Protein AF-A0A9J5ZBP8-F1 (afdb_monomer)

Solvent-accessible surface area (backbone atoms only — not comparable to full-atom values): 8131 Å² total; per-residue (Å²): 108,58,64,61,50,38,57,52,48,54,55,52,42,55,54,31,52,76,71,77,43,85,72,79,92,82,87,86,60,60,72,46,52,47,55,37,50,69,34,73,92,63,43,33,68,80,79,48,92,84,83,91,85,83,90,83,75,58,69,70,61,50,51,56,51,51,53,53,48,52,54,50,40,49,77,74,40,46,64,62,57,50,59,75,74,64,55,94,90,58,73,49,84,46,73,81,38,48,40,89,64,45,53,62,47,52,53,51,58,50,53,55,51,56,54,64,69,67,53,91,74,65,96,77,85,88,81,136

Mean predicted aligned error: 7.41 Å

InterPro domains:
  IPR027417 P-loop containing nucleoside triphosphate hydrolase [G3DSA:3.40.50.300] (2-58)
  IPR039657 Dimethylallyltransferase [PTHR11088] (2-127)

Organism: Solanum commersonii (NCBI:txid4109)

pLDDT: mean 89.4, std 15.1, range [31.62, 98.38]

Structure (mmCIF, N/CA/C/O backbone):
data_AF-A0A9J5ZBP8-F1
#
_entry.id   AF-A0A9J5ZBP8-F1
#
loop_
_atom_site.group_PDB
_atom_site.id
_atom_site.type_symbol
_atom_site.label_atom_id
_atom_site.label_alt_id
_atom_site.label_comp_id
_atom_site.label_asym_id
_atom_site.label_entity_id
_atom_site.label_seq_id
_atom_site.pdbx_PDB_ins_code
_atom_site.Cartn_x
_atom_site.Cartn_y
_atom_site.Cartn_z
_atom_site.occupancy
_atom_site.B_iso_or_equiv
_atom_site.auth_seq_id
_atom_site.auth_comp_id
_atom_site.auth_asym_id
_atom_site.auth_atom_id
_atom_site.pdbx_PDB_model_num
ATOM 1 N N . MET A 1 1 ? 6.527 10.974 6.767 1.00 81.06 1 MET A N 1
ATOM 2 C CA . MET A 1 1 ? 5.484 10.224 6.030 1.00 81.06 1 MET A CA 1
ATOM 3 C C . MET A 1 1 ? 4.549 9.503 6.987 1.00 81.06 1 MET A C 1
ATOM 5 O O . MET A 1 1 ? 3.386 9.869 7.010 1.00 81.06 1 MET A O 1
ATOM 9 N N . ALA A 1 2 ? 5.036 8.583 7.830 1.00 91.31 2 ALA A N 1
ATOM 10 C CA . ALA A 1 2 ? 4.180 7.911 8.817 1.00 91.31 2 ALA A CA 1
ATOM 11 C C . ALA A 1 2 ? 3.508 8.883 9.809 1.00 91.31 2 ALA A C 1
ATOM 13 O O . ALA A 1 2 ? 2.325 8.755 10.073 1.00 91.31 2 ALA A O 1
ATOM 14 N N . GLU A 1 3 ? 4.216 9.911 10.284 1.00 93.81 3 GLU A N 1
ATOM 15 C CA . GLU A 1 3 ? 3.637 10.910 11.199 1.00 93.81 3 GLU A CA 1
ATOM 16 C C . GLU A 1 3 ? 2.497 11.732 10.570 1.00 93.81 3 GLU A C 1
ATOM 18 O O . GLU A 1 3 ? 1.446 11.886 11.182 1.00 93.81 3 GLU A O 1
ATOM 23 N N . ASP A 1 4 ? 2.654 12.186 9.320 1.00 94.69 4 ASP A N 1
ATOM 24 C CA . ASP A 1 4 ? 1.583 12.869 8.570 1.00 94.69 4 ASP A CA 1
ATOM 25 C C . ASP A 1 4 ? 0.359 11.957 8.384 1.00 94.69 4 ASP A C 1
ATOM 27 O O . ASP A 1 4 ? -0.780 12.395 8.551 1.00 94.69 4 ASP A O 1
ATOM 31 N N . PHE A 1 5 ? 0.590 10.668 8.109 1.00 95.12 5 PHE A N 1
ATOM 32 C CA . PHE A 1 5 ? -0.473 9.668 8.075 1.00 95.12 5 PHE A CA 1
ATOM 33 C C . PHE A 1 5 ? -1.184 9.542 9.427 1.00 95.12 5 PHE A C 1
ATOM 35 O O . PHE A 1 5 ? -2.414 9.555 9.452 1.00 95.12 5 PHE A O 1
ATOM 42 N N . CYS A 1 6 ? -0.451 9.450 10.541 1.00 95.44 6 CYS A N 1
ATOM 43 C CA . CYS A 1 6 ? -1.044 9.331 11.873 1.00 95.44 6 CYS A CA 1
ATOM 44 C C . CYS A 1 6 ? -1.911 10.549 12.207 1.00 95.44 6 CYS A C 1
ATOM 46 O O . CYS A 1 6 ? -3.077 10.394 12.567 1.00 95.44 6 CYS A O 1
ATOM 48 N N . MET A 1 7 ? -1.380 11.757 11.990 1.00 95.38 7 MET A N 1
ATOM 49 C CA . MET A 1 7 ? -2.102 13.009 12.234 1.00 95.38 7 MET A CA 1
ATOM 50 C C . MET A 1 7 ? -3.398 13.090 11.422 1.00 95.38 7 MET A C 1
ATOM 52 O O . MET A 1 7 ? -4.458 13.389 11.971 1.00 95.38 7 MET A O 1
ATOM 56 N N . LYS A 1 8 ? -3.346 12.774 10.122 1.00 96.44 8 LYS A N 1
ATOM 57 C CA . LYS A 1 8 ? -4.543 12.757 9.267 1.00 96.44 8 LYS A CA 1
ATOM 58 C C . LYS A 1 8 ? -5.530 11.669 9.679 1.00 96.44 8 LYS A C 1
ATOM 60 O O . LYS A 1 8 ? -6.731 11.922 9.693 1.00 96.44 8 LYS A O 1
ATOM 65 N N . SER A 1 9 ? -5.039 10.482 10.031 1.00 95.56 9 SER A N 1
ATOM 66 C CA . SER A 1 9 ? -5.880 9.357 10.448 1.00 95.56 9 SER A CA 1
ATOM 67 C C . SER A 1 9 ? -6.698 9.706 11.686 1.00 95.56 9 SER A C 1
ATOM 69 O O . SER A 1 9 ? -7.908 9.509 11.675 1.00 95.56 9 SER A O 1
ATOM 71 N N . ILE A 1 10 ? -6.073 10.306 12.705 1.00 95.44 10 ILE A N 1
ATOM 72 C CA . ILE A 1 10 ? -6.762 10.752 13.926 1.00 95.44 10 ILE A CA 1
ATOM 73 C C . ILE A 1 10 ? -7.866 11.759 13.585 1.00 95.44 10 ILE A C 1
ATOM 75 O O . ILE A 1 10 ? -9.003 11.601 14.023 1.00 95.44 10 ILE A O 1
ATOM 79 N N . VAL A 1 11 ? -7.577 12.748 12.731 1.00 96.44 11 VAL A N 1
ATOM 80 C CA . VAL A 1 11 ? -8.582 13.736 12.301 1.00 96.44 11 VAL A CA 1
ATOM 81 C C . VAL A 1 11 ? -9.789 13.064 11.638 1.00 96.44 11 VAL A C 1
ATOM 83 O O . VAL A 1 11 ? -10.929 13.386 11.974 1.00 96.44 11 VAL A O 1
ATOM 86 N N . TYR A 1 12 ? -9.570 12.128 10.711 1.00 96.62 12 TYR A N 1
ATOM 87 C CA . TYR A 1 12 ? -10.673 11.450 10.023 1.00 96.62 12 TYR A CA 1
ATOM 88 C C . TYR A 1 12 ? -11.445 10.488 10.927 1.00 96.62 12 TYR A C 1
ATOM 90 O O . TYR A 1 12 ? -12.669 10.419 10.819 1.00 96.62 12 TYR A O 1
ATOM 98 N N . ILE A 1 13 ? -10.767 9.792 11.840 1.00 96.19 13 ILE A N 1
ATOM 99 C CA . ILE A 1 13 ? -11.410 8.950 12.856 1.00 96.19 13 ILE A CA 1
ATOM 100 C C . ILE A 1 13 ? -12.393 9.787 13.677 1.00 96.19 13 ILE A C 1
ATOM 102 O O . ILE A 1 13 ? -13.567 9.434 13.766 1.00 96.19 13 ILE A O 1
ATOM 106 N N . GLU A 1 14 ? -11.954 10.941 14.182 1.00 95.25 14 GLU A N 1
ATOM 107 C CA . GLU A 1 14 ? -12.801 11.850 14.960 1.00 95.25 14 GLU A CA 1
ATOM 108 C C . GLU A 1 14 ? -14.014 12.363 14.174 1.00 95.25 14 GLU A C 1
ATOM 110 O O . GLU A 1 14 ? -15.114 12.485 14.718 1.00 95.25 14 GLU A O 1
ATOM 115 N N . ILE A 1 15 ? -13.841 12.653 12.880 1.00 96.38 15 ILE A N 1
ATOM 116 C CA . ILE A 1 15 ? -14.953 13.042 12.003 1.00 96.38 15 ILE A CA 1
ATOM 117 C C . ILE A 1 15 ? -15.969 11.900 11.904 1.00 96.38 15 ILE A C 1
ATOM 119 O O . ILE A 1 15 ? -17.164 12.126 12.104 1.00 96.38 15 ILE A O 1
ATOM 123 N N . PHE A 1 16 ? -15.515 10.675 11.637 1.00 95.50 16 PHE A N 1
ATOM 124 C CA . PHE A 1 16 ? -16.414 9.542 11.434 1.00 95.50 16 PHE A CA 1
ATOM 125 C C . PHE A 1 16 ? -17.145 9.121 12.709 1.00 95.50 16 PHE A C 1
ATOM 127 O O . PHE A 1 16 ? -18.352 8.861 12.653 1.00 95.50 16 PHE A O 1
ATOM 134 N N . LEU A 1 17 ? -16.467 9.155 13.858 1.00 94.50 17 LEU A N 1
ATOM 135 C CA . LEU A 1 17 ? -17.089 8.886 15.155 1.00 94.50 17 LEU A CA 1
ATOM 136 C C . LEU A 1 17 ? -18.215 9.885 15.458 1.00 94.50 17 LEU A C 1
ATOM 138 O O . LEU A 1 17 ? -19.297 9.483 15.885 1.00 94.50 17 LEU A O 1
ATOM 142 N N . LYS A 1 18 ? -18.022 11.176 15.146 1.00 96.19 18 LYS A N 1
ATOM 143 C CA . LYS A 1 18 ? -19.073 12.205 15.289 1.00 96.19 18 LYS A CA 1
ATOM 144 C C . LYS A 1 18 ? -20.270 11.971 14.369 1.00 96.19 18 LYS A C 1
ATOM 146 O O . LYS A 1 18 ? -21.384 12.351 14.717 1.00 96.19 18 LYS A O 1
ATOM 151 N N . THR A 1 19 ? -20.058 11.330 13.221 1.00 95.38 19 THR A N 1
ATOM 152 C CA . THR A 1 19 ? -21.128 10.966 12.276 1.00 95.38 19 THR A CA 1
ATOM 153 C C . THR A 1 19 ? -21.812 9.628 12.584 1.00 95.38 19 THR A C 1
ATOM 155 O O . THR A 1 19 ? -22.612 9.172 11.776 1.00 95.38 19 THR A O 1
ATOM 158 N N . GLN A 1 20 ? -21.529 9.004 13.737 1.00 92.94 20 GLN A N 1
ATOM 159 C CA . GLN A 1 20 ? -22.034 7.673 14.118 1.00 92.94 20 GLN A CA 1
ATOM 160 C C . GLN A 1 20 ? -21.629 6.545 13.149 1.00 92.94 20 GLN A C 1
ATOM 162 O O . GLN A 1 20 ? -22.305 5.521 13.050 1.00 92.94 20 GLN A O 1
ATOM 167 N N . CYS A 1 21 ? -20.500 6.710 12.460 1.00 95.25 21 CYS A N 1
ATOM 168 C CA . CYS A 1 21 ? -19.899 5.686 11.612 1.00 95.25 21 CYS A CA 1
ATOM 169 C C . CYS A 1 21 ? -18.766 4.975 12.359 1.00 95.25 21 CYS A C 1
ATOM 171 O O . CYS A 1 21 ? -18.107 5.566 13.213 1.00 95.25 21 CYS A O 1
ATOM 173 N N . VAL A 1 22 ? -18.500 3.719 11.995 1.00 95.19 22 VAL A N 1
ATOM 174 C CA . VAL A 1 22 ? -17.324 2.981 12.477 1.00 95.19 22 VAL A CA 1
ATOM 175 C C . VAL A 1 22 ? -16.146 3.275 11.541 1.00 95.19 22 VAL A C 1
ATOM 177 O O . VAL A 1 22 ? -16.225 2.920 10.363 1.00 95.19 22 VAL A O 1
ATOM 180 N N . PRO A 1 23 ? -15.060 3.915 12.015 1.00 95.94 23 PRO A N 1
ATOM 181 C CA . PRO A 1 23 ? -13.873 4.138 11.200 1.00 95.94 23 PRO A CA 1
ATOM 182 C C . PRO A 1 23 ? -13.173 2.808 10.901 1.00 95.94 23 PRO A C 1
ATOM 184 O O . PRO A 1 23 ? -12.913 2.023 11.811 1.00 95.94 23 PRO A O 1
ATOM 187 N N . ILE A 1 24 ? -12.833 2.571 9.633 1.00 96.06 24 ILE A N 1
ATOM 188 C CA . ILE A 1 24 ? -12.063 1.398 9.205 1.00 96.06 24 ILE A CA 1
ATOM 189 C C . ILE A 1 24 ? -10.801 1.890 8.504 1.00 96.06 24 ILE A C 1
ATOM 191 O O . ILE A 1 24 ? -10.875 2.565 7.477 1.00 96.06 24 ILE A O 1
ATOM 195 N N . ILE A 1 25 ? -9.641 1.535 9.055 1.00 94.75 25 ILE A N 1
ATOM 196 C CA . ILE A 1 25 ? -8.346 1.769 8.417 1.00 94.75 25 ILE A CA 1
ATOM 197 C C . ILE A 1 25 ? -7.972 0.501 7.653 1.00 94.75 25 ILE A C 1
ATOM 199 O O . ILE A 1 25 ? -7.856 -0.571 8.242 1.00 94.75 25 ILE A O 1
ATOM 203 N N . VAL A 1 26 ? -7.779 0.632 6.342 1.00 95.25 26 VAL A N 1
ATOM 204 C CA . VAL A 1 26 ? -7.372 -0.465 5.455 1.00 95.25 26 VAL A CA 1
ATOM 205 C C . VAL A 1 26 ? -6.017 -0.122 4.850 1.00 95.25 26 VAL A C 1
ATOM 207 O O . VAL A 1 26 ? -5.778 1.019 4.456 1.00 95.25 26 VAL A O 1
ATOM 210 N N . GLY A 1 27 ? -5.119 -1.098 4.764 1.00 86.19 27 GLY A N 1
ATOM 211 C CA . GLY A 1 27 ? -3.795 -0.901 4.186 1.00 86.19 27 GLY A CA 1
ATOM 212 C C . GLY A 1 27 ? -2.976 -2.186 4.164 1.00 86.19 27 GLY A C 1
ATOM 213 O O . GLY A 1 27 ? -3.497 -3.263 4.436 1.00 86.19 27 GLY A O 1
ATOM 214 N N . GLY A 1 28 ? -1.688 -2.053 3.839 1.00 77.56 28 GLY A N 1
ATOM 215 C CA . GLY A 1 28 ? -0.727 -3.167 3.829 1.00 77.56 28 GLY A CA 1
ATOM 216 C C . GLY A 1 28 ? 0.645 -2.836 4.425 1.00 77.56 28 GLY A C 1
ATOM 217 O O . GLY A 1 28 ? 1.524 -3.690 4.447 1.00 77.56 28 GLY A O 1
ATOM 218 N N . SER A 1 29 ? 0.866 -1.606 4.901 1.00 93.12 29 SER A N 1
ATOM 219 C CA . SER A 1 29 ? 2.144 -1.197 5.494 1.00 93.12 29 SER A CA 1
ATOM 220 C C . SER A 1 29 ? 2.067 -1.204 7.017 1.00 93.12 29 SER A C 1
ATOM 222 O O . SER A 1 29 ? 1.640 -0.222 7.626 1.00 93.12 29 SER A O 1
ATOM 224 N N . ASN A 1 30 ? 2.535 -2.293 7.631 1.00 93.81 30 ASN A N 1
ATOM 225 C CA . ASN A 1 30 ? 2.510 -2.458 9.089 1.00 93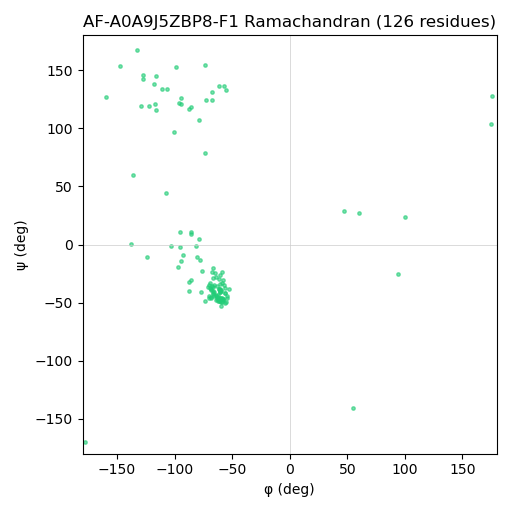.81 30 ASN A CA 1
ATOM 226 C C . ASN A 1 30 ? 3.235 -1.330 9.824 1.00 93.81 30 ASN A C 1
ATOM 228 O O . ASN A 1 30 ? 2.736 -0.871 10.839 1.00 93.81 30 ASN A O 1
ATOM 232 N N . SER A 1 31 ? 4.320 -0.786 9.269 1.00 94.69 31 SER A N 1
ATOM 233 C CA . SER A 1 31 ? 5.057 0.324 9.889 1.00 94.69 31 SER A CA 1
ATOM 234 C C . SER A 1 31 ? 4.209 1.580 10.136 1.00 94.69 31 SER A C 1
ATOM 236 O O . SER A 1 31 ? 4.457 2.313 11.090 1.00 94.69 31 SER A O 1
ATOM 238 N N . TYR A 1 32 ? 3.191 1.837 9.308 1.00 95.44 32 TYR A N 1
ATOM 239 C CA . TYR A 1 32 ? 2.271 2.963 9.495 1.00 95.44 32 TYR A CA 1
ATOM 240 C C . TYR A 1 32 ? 1.247 2.664 10.593 1.00 95.44 32 TYR A C 1
ATOM 242 O O . TYR A 1 32 ? 0.952 3.535 11.410 1.00 95.44 32 TYR A O 1
ATOM 250 N N . ILE A 1 33 ? 0.734 1.430 10.633 1.00 94.38 33 ILE A N 1
ATOM 251 C CA . ILE A 1 33 ? -0.211 0.981 11.661 1.00 94.38 33 ILE A CA 1
ATOM 252 C C . ILE A 1 33 ? 0.476 0.904 13.025 1.00 94.38 33 ILE A C 1
ATOM 254 O O . ILE A 1 33 ? -0.057 1.430 13.992 1.00 94.38 33 ILE A O 1
ATOM 258 N N . GLU A 1 34 ? 1.680 0.341 13.097 1.00 94.25 34 GLU A N 1
ATOM 259 C CA . GLU A 1 34 ? 2.509 0.301 14.304 1.00 94.25 34 GLU A CA 1
ATOM 260 C C . GLU A 1 34 ? 2.787 1.712 14.820 1.00 94.25 34 GLU A C 1
ATOM 262 O O . GLU A 1 34 ? 2.567 1.987 15.996 1.00 94.25 34 GLU A O 1
ATOM 267 N N . LYS A 1 35 ? 3.190 2.642 13.942 1.00 95.69 35 LYS A N 1
ATOM 268 C CA . LYS A 1 35 ? 3.410 4.041 14.332 1.00 95.69 35 LYS A CA 1
ATOM 269 C C . LYS A 1 35 ? 2.135 4.701 14.860 1.00 95.69 35 LYS A C 1
ATOM 271 O O . LYS A 1 35 ? 2.217 5.478 15.799 1.00 95.69 35 LYS A O 1
ATOM 276 N N . LEU A 1 36 ? 0.972 4.418 14.277 1.00 95.19 36 LEU A N 1
ATOM 277 C CA . LEU A 1 36 ? -0.298 4.972 14.750 1.00 95.19 36 LEU A CA 1
ATOM 278 C C . LEU A 1 36 ? -0.715 4.379 16.101 1.00 95.19 36 LEU A C 1
ATOM 280 O O . LEU A 1 36 ? -1.164 5.107 16.977 1.00 95.19 36 LEU A O 1
ATOM 284 N N . VAL A 1 37 ? -0.590 3.063 16.248 1.00 94.50 37 VAL A N 1
ATOM 285 C CA . VAL A 1 37 ? -1.178 2.299 17.352 1.00 94.50 37 VAL A CA 1
ATOM 286 C C . VAL A 1 37 ? -0.265 2.245 18.578 1.00 94.50 37 VAL A C 1
ATOM 288 O O . VAL A 1 37 ? -0.757 2.320 19.703 1.00 94.50 37 VAL A O 1
ATOM 291 N N . GLU A 1 38 ? 1.043 2.080 18.379 1.00 94.38 38 GLU A N 1
ATOM 292 C CA . GLU A 1 38 ? 2.013 1.833 19.457 1.00 94.38 38 GLU A CA 1
ATOM 293 C C . GLU A 1 38 ? 2.732 3.099 19.931 1.00 94.38 38 GLU A C 1
ATOM 295 O O . GLU A 1 38 ? 3.294 3.113 21.027 1.00 94.38 38 GLU A O 1
ATOM 300 N N . ASP A 1 39 ? 2.746 4.167 19.130 1.00 94.31 39 ASP A N 1
ATOM 301 C CA . ASP A 1 39 ? 3.450 5.387 19.512 1.00 94.31 39 ASP A CA 1
ATOM 302 C C . ASP A 1 39 ? 2.706 6.139 20.621 1.00 94.31 39 ASP A C 1
ATOM 304 O O . ASP A 1 39 ? 1.538 6.522 20.496 1.00 94.31 39 ASP A O 1
ATOM 308 N N . ILE A 1 40 ? 3.427 6.390 21.713 1.00 92.75 40 ILE A N 1
ATOM 309 C CA . ILE A 1 40 ? 2.918 7.086 22.891 1.00 92.75 40 ILE A CA 1
ATOM 310 C C . ILE A 1 40 ? 2.453 8.511 22.584 1.00 92.75 40 ILE A C 1
ATOM 312 O O . ILE A 1 40 ? 1.569 9.005 23.274 1.00 92.75 40 ILE A O 1
ATOM 316 N N . VAL A 1 41 ? 2.999 9.160 21.550 1.00 93.31 41 VAL A N 1
ATOM 317 C CA . VAL A 1 41 ? 2.593 10.513 21.142 1.00 93.31 41 VAL A CA 1
ATOM 318 C C . VAL A 1 41 ? 1.112 10.553 20.761 1.00 93.31 41 VAL A C 1
ATOM 320 O O . VAL A 1 41 ? 0.445 11.548 21.030 1.00 93.31 41 VAL A O 1
ATOM 323 N N . PHE A 1 42 ? 0.587 9.473 20.176 1.00 90.50 42 PHE A N 1
ATOM 324 C CA . PHE A 1 42 ? -0.808 9.405 19.737 1.00 90.50 42 PHE A CA 1
ATOM 325 C C . PHE A 1 42 ? -1.743 8.772 20.769 1.00 90.50 42 PHE A C 1
ATOM 327 O O . PHE A 1 42 ? -2.954 8.883 20.614 1.00 90.50 42 PHE A O 1
ATOM 334 N N . MET A 1 43 ? -1.203 8.095 21.792 1.00 91.75 43 MET A N 1
ATOM 335 C CA . MET A 1 43 ? -1.965 7.410 22.852 1.00 91.75 43 MET A CA 1
ATOM 336 C C . MET A 1 43 ? -3.127 6.539 22.330 1.00 91.75 43 MET A C 1
ATOM 338 O O . MET A 1 43 ? -4.117 6.314 23.020 1.00 91.75 43 MET A O 1
ATOM 342 N N . PHE A 1 44 ? -3.002 6.005 21.114 1.00 94.00 44 PHE A N 1
ATOM 343 C CA . PHE A 1 44 ? -4.135 5.517 20.325 1.00 94.00 44 PHE A CA 1
ATOM 344 C C . PHE A 1 44 ? -4.904 4.366 20.995 1.00 94.00 44 PHE A C 1
ATOM 346 O O . PHE A 1 44 ? -6.132 4.336 20.978 1.00 94.00 44 PHE A O 1
ATOM 353 N N . LYS A 1 45 ? -4.191 3.446 21.658 1.00 93.50 45 LYS A N 1
ATOM 354 C CA . LYS A 1 45 ? -4.790 2.337 22.427 1.00 93.50 45 LYS A CA 1
ATOM 355 C C . LYS A 1 45 ? -5.568 2.771 23.672 1.00 93.50 45 LYS A C 1
ATOM 357 O O . LYS A 1 45 ? -6.350 1.979 24.187 1.00 93.50 45 LYS A O 1
ATOM 362 N N . TYR A 1 46 ? -5.311 3.971 24.188 1.00 93.69 46 TYR A N 1
ATOM 363 C CA . TYR A 1 46 ? -6.016 4.511 25.351 1.00 93.69 46 TYR A CA 1
ATOM 364 C C . TYR A 1 46 ? -7.296 5.243 24.942 1.00 93.69 46 TYR A C 1
ATOM 366 O O . TYR A 1 46 ? -8.275 5.202 25.681 1.00 93.69 46 TYR A O 1
ATOM 374 N N . GLU A 1 47 ? -7.290 5.869 23.765 1.00 93.75 47 GLU A N 1
ATOM 375 C CA . GLU A 1 47 ? -8.412 6.664 23.256 1.00 93.75 47 GLU A CA 1
ATOM 376 C C . GLU A 1 47 ? -9.467 5.817 22.525 1.00 93.75 47 GLU A C 1
ATOM 378 O O . GLU A 1 47 ? -10.655 6.140 22.554 1.00 93.75 47 GLU A O 1
ATOM 383 N N . TYR A 1 48 ? -9.066 4.710 21.887 1.00 94.94 48 TYR A N 1
ATOM 384 C CA . TYR A 1 48 ? -9.953 3.936 21.015 1.00 94.94 48 TYR A CA 1
ATOM 385 C C . TYR A 1 48 ? -10.006 2.448 21.365 1.00 94.94 48 TYR A C 1
ATOM 387 O O . TYR A 1 48 ? -9.009 1.824 21.726 1.00 94.94 48 TYR A O 1
ATOM 395 N N . ASN A 1 49 ? -11.184 1.846 21.166 1.00 94.69 49 ASN A N 1
ATOM 396 C CA . ASN A 1 49 ? -11.341 0.394 21.156 1.00 94.69 49 ASN A CA 1
ATOM 397 C C . ASN A 1 49 ? -11.047 -0.139 19.746 1.00 94.69 49 ASN A C 1
ATOM 399 O O . ASN A 1 49 ? -11.731 0.223 18.787 1.00 94.69 49 ASN A O 1
ATOM 403 N N . ILE A 1 50 ? -10.020 -0.979 19.625 1.00 94.62 50 ILE A N 1
ATOM 404 C CA . ILE A 1 50 ? -9.442 -1.386 18.343 1.00 94.62 50 ILE A CA 1
ATOM 405 C C . ILE A 1 50 ? -9.741 -2.861 18.084 1.00 94.62 50 ILE A C 1
ATOM 407 O O . ILE A 1 50 ? -9.509 -3.716 18.937 1.00 94.62 50 ILE A O 1
ATOM 411 N N . CYS A 1 51 ? -10.186 -3.166 16.866 1.00 95.44 51 CYS A N 1
ATOM 412 C CA . CYS A 1 51 ? -10.331 -4.528 16.368 1.00 95.44 51 CYS A CA 1
ATOM 413 C C . CYS A 1 51 ? -9.403 -4.732 15.167 1.00 95.44 51 CYS A C 1
ATOM 415 O O . CYS A 1 51 ? -9.519 -4.026 14.166 1.00 95.44 51 CYS A O 1
ATOM 417 N N . PHE A 1 52 ? -8.490 -5.701 15.266 1.00 94.69 52 PHE A N 1
ATOM 418 C CA . PHE A 1 52 ? -7.625 -6.091 14.156 1.00 94.69 52 PHE A CA 1
ATOM 419 C C . PHE A 1 52 ? -8.232 -7.269 13.406 1.00 94.69 52 PHE A C 1
ATOM 421 O O . PHE A 1 52 ? -8.516 -8.313 13.992 1.00 94.69 52 PHE A O 1
ATOM 428 N N . ILE A 1 53 ? -8.385 -7.101 12.095 1.00 95.12 53 ILE A N 1
ATOM 429 C CA . ILE A 1 53 ? -8.804 -8.157 11.179 1.00 95.12 53 ILE A CA 1
ATOM 430 C C . ILE A 1 53 ? -7.643 -8.385 10.218 1.00 95.12 53 ILE A C 1
ATOM 432 O O . ILE A 1 53 ? -7.27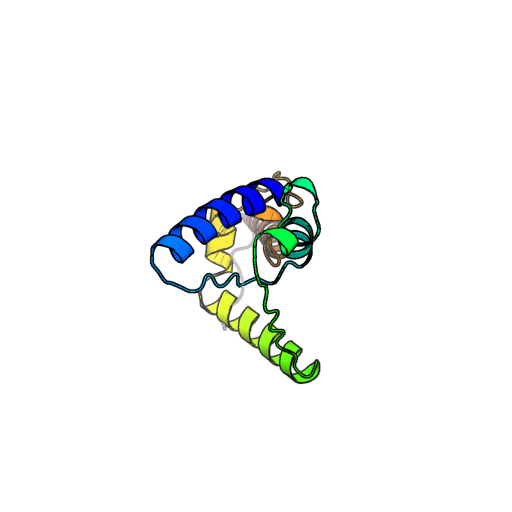4 -7.483 9.469 1.00 95.12 53 ILE A O 1
ATOM 436 N N . SER A 1 54 ? -7.061 -9.581 10.263 1.00 93.38 54 SER A N 1
ATOM 437 C CA . SER A 1 54 ? -6.015 -10.002 9.333 1.00 93.38 54 SER A CA 1
ATOM 438 C C . SER A 1 54 ? -6.587 -11.013 8.352 1.00 93.38 54 SER A C 1
ATOM 440 O O . SER A 1 54 ? -7.287 -11.944 8.751 1.00 93.38 54 SER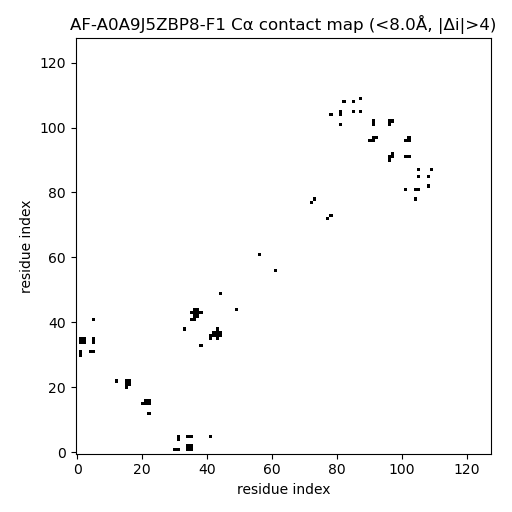 A O 1
ATOM 442 N N . THR A 1 55 ? -6.295 -10.828 7.070 1.00 93.12 55 THR A N 1
ATOM 443 C CA . THR A 1 55 ? -6.609 -11.801 6.026 1.00 93.12 55 THR A CA 1
ATOM 444 C C . THR A 1 55 ? -5.377 -12.650 5.765 1.00 93.12 55 THR A C 1
ATOM 446 O O . THR A 1 55 ? -4.339 -12.105 5.392 1.00 93.12 55 THR A O 1
ATOM 449 N N . ASP A 1 56 ? -5.506 -13.962 5.927 1.00 95.75 56 ASP A N 1
ATOM 450 C CA . ASP A 1 56 ? -4.442 -14.924 5.649 1.00 95.75 56 ASP A CA 1
ATOM 451 C C . ASP A 1 56 ? -4.853 -15.866 4.514 1.00 95.75 56 ASP A C 1
ATOM 453 O O . ASP A 1 56 ? -6.034 -16.197 4.359 1.00 95.75 56 ASP A O 1
ATOM 457 N N . VAL A 1 57 ? -3.884 -16.260 3.693 1.00 96.25 57 VAL A N 1
ATOM 458 C CA . VAL A 1 57 ? -4.082 -17.097 2.505 1.00 96.25 57 VAL A CA 1
ATOM 459 C C . VAL A 1 57 ? -2.865 -17.985 2.280 1.00 96.25 57 VAL A C 1
ATOM 461 O O . VAL A 1 57 ? -1.743 -17.635 2.635 1.00 96.25 57 VAL A O 1
ATOM 464 N N . GLU A 1 58 ? -3.068 -19.129 1.629 1.00 98.12 58 GLU A N 1
ATOM 465 C CA . GLU A 1 58 ? -1.955 -19.994 1.244 1.00 98.12 58 GLU A CA 1
ATOM 466 C C . GLU A 1 58 ? -0.995 -19.266 0.285 1.00 98.12 58 GLU A C 1
ATOM 468 O O . GLU A 1 58 ? -1.424 -18.623 -0.678 1.00 98.12 58 GLU A O 1
ATOM 473 N N . GLN A 1 59 ? 0.315 -19.409 0.515 1.00 97.62 59 GLN A N 1
ATOM 474 C CA . GLN A 1 59 ? 1.354 -18.733 -0.268 1.00 97.62 59 GLN A CA 1
ATOM 475 C C . GLN A 1 59 ? 1.253 -19.019 -1.775 1.00 97.62 59 GLN A C 1
ATOM 477 O O . GLN A 1 59 ? 1.490 -18.130 -2.590 1.00 97.62 59 GLN A O 1
ATOM 482 N N . SER A 1 60 ? 0.886 -20.245 -2.155 1.00 97.88 60 SER A N 1
ATOM 483 C CA . SER A 1 60 ? 0.721 -20.641 -3.559 1.00 97.88 60 SER A CA 1
ATOM 484 C C . SER A 1 60 ? -0.413 -19.862 -4.243 1.00 97.88 60 SER A C 1
ATOM 486 O O . SER A 1 60 ? -0.236 -19.336 -5.342 1.00 97.88 60 SER A O 1
ATOM 488 N N . VAL A 1 61 ? -1.551 -19.713 -3.557 1.00 98.06 61 VAL A N 1
ATOM 489 C CA . VAL A 1 61 ? -2.720 -18.955 -4.019 1.00 98.06 61 VAL A CA 1
ATOM 490 C C . VAL A 1 61 ? -2.399 -17.465 -4.107 1.00 98.06 61 VAL A C 1
ATOM 492 O O . VAL A 1 61 ? -2.787 -16.810 -5.077 1.00 98.06 61 VAL A O 1
ATOM 495 N N . LEU A 1 62 ? -1.675 -16.929 -3.118 1.00 97.69 62 LEU A N 1
ATOM 496 C CA . LEU A 1 62 ? -1.243 -15.534 -3.117 1.00 97.69 62 LEU A CA 1
ATOM 497 C C . LEU A 1 62 ? -0.332 -15.229 -4.306 1.00 97.69 62 LEU A C 1
ATOM 499 O O . LEU A 1 62 ? -0.590 -14.263 -5.019 1.00 97.69 62 LEU A O 1
ATOM 503 N N . ASN A 1 63 ? 0.687 -16.059 -4.542 1.00 97.94 63 ASN A N 1
ATOM 504 C CA . ASN A 1 63 ? 1.633 -15.864 -5.642 1.00 97.94 63 ASN A CA 1
ATOM 505 C C . ASN A 1 63 ? 0.910 -15.840 -6.991 1.00 97.94 63 ASN A C 1
ATOM 507 O O . ASN A 1 63 ? 1.043 -14.872 -7.732 1.00 97.94 63 ASN A O 1
ATOM 511 N N . LEU A 1 64 ? 0.048 -16.832 -7.248 1.00 97.81 64 LEU A N 1
ATOM 512 C CA . LEU A 1 64 ? -0.728 -16.894 -8.488 1.00 97.81 64 LEU A CA 1
ATOM 513 C C . LEU A 1 64 ? -1.573 -15.629 -8.708 1.00 97.81 64 LEU A C 1
ATOM 515 O O . LEU A 1 64 ? -1.656 -15.106 -9.821 1.00 97.81 64 LEU A O 1
ATOM 519 N N . ARG A 1 65 ? -2.207 -15.121 -7.645 1.00 97.50 65 ARG A N 1
ATOM 520 C CA . ARG A 1 65 ? -2.996 -13.886 -7.717 1.00 97.50 65 ARG A CA 1
ATOM 521 C C . ARG A 1 65 ? -2.140 -12.649 -7.949 1.00 97.50 65 ARG A C 1
ATOM 523 O O . ARG A 1 65 ? -2.581 -11.757 -8.667 1.00 97.50 65 ARG A O 1
ATOM 530 N N . VAL A 1 66 ? -0.968 -12.561 -7.324 1.00 96.94 66 VAL A N 1
ATOM 531 C CA . VAL A 1 66 ? -0.054 -11.428 -7.507 1.00 96.94 66 VAL A CA 1
ATOM 532 C C . VAL A 1 66 ? 0.470 -11.394 -8.938 1.00 96.94 66 VAL A C 1
ATOM 534 O O . VAL A 1 66 ? 0.424 -10.322 -9.533 1.00 96.94 66 VAL A O 1
ATOM 537 N N . ASP A 1 67 ? 0.862 -12.540 -9.496 1.00 97.75 67 ASP A N 1
ATOM 538 C CA . ASP A 1 67 ? 1.329 -12.650 -10.883 1.00 97.75 67 ASP A CA 1
ATOM 539 C C . ASP A 1 67 ? 0.237 -12.197 -11.859 1.00 97.75 67 ASP A C 1
ATOM 541 O O . ASP A 1 67 ? 0.434 -11.254 -12.622 1.00 97.75 67 ASP A O 1
ATOM 545 N N . THR A 1 68 ? -0.969 -12.767 -11.724 1.00 98.12 68 THR A N 1
ATOM 546 C CA . THR A 1 68 ? -2.129 -12.394 -12.556 1.00 98.12 68 THR A CA 1
ATOM 547 C C . THR A 1 68 ? -2.428 -10.894 -12.459 1.00 98.12 68 THR A C 1
ATOM 549 O O . THR A 1 68 ? -2.698 -10.234 -13.458 1.00 98.12 68 THR A O 1
ATOM 552 N N . ARG A 1 69 ? -2.343 -10.316 -11.253 1.00 98.25 69 ARG A N 1
ATOM 553 C CA . ARG A 1 69 ? -2.604 -8.888 -11.043 1.00 98.25 69 ARG A CA 1
ATOM 554 C C . ARG A 1 69 ? -1.564 -8.003 -11.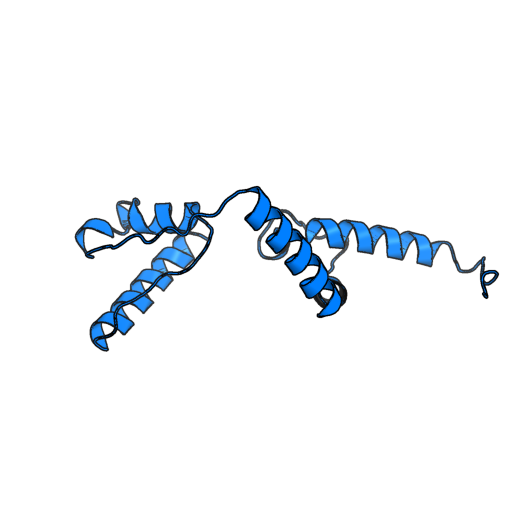730 1.00 98.25 69 ARG A C 1
ATOM 556 O O . ARG A 1 69 ? -1.920 -6.916 -12.172 1.00 98.25 69 ARG A O 1
ATOM 563 N N . VAL A 1 70 ? -0.298 -8.418 -11.790 1.00 97.69 70 VAL A N 1
ATOM 564 C CA . VAL A 1 70 ? 0.739 -7.660 -12.509 1.00 97.69 70 VAL A CA 1
ATOM 565 C C . VAL A 1 70 ? 0.453 -7.669 -14.009 1.00 97.69 70 VAL A C 1
ATOM 567 O O . VAL A 1 70 ? 0.506 -6.607 -14.628 1.00 97.69 70 VAL A O 1
ATOM 570 N N . ASP A 1 71 ? 0.063 -8.815 -14.570 1.00 98.12 71 ASP A N 1
ATOM 571 C CA . ASP A 1 71 ? -0.345 -8.906 -15.976 1.00 98.12 71 ASP A CA 1
ATOM 572 C C . ASP A 1 71 ? -1.547 -7.993 -16.267 1.00 98.12 71 ASP A C 1
ATOM 574 O O . ASP A 1 71 ? -1.529 -7.209 -17.220 1.00 98.12 71 ASP A O 1
ATOM 578 N N . ASP A 1 72 ? -2.563 -8.016 -15.400 1.00 98.38 72 ASP A N 1
ATOM 579 C CA . ASP A 1 72 ? -3.734 -7.140 -15.501 1.00 98.38 72 ASP A CA 1
ATOM 580 C C . ASP A 1 72 ? -3.352 -5.651 -15.429 1.00 98.38 72 ASP A C 1
ATOM 582 O O . ASP A 1 72 ? -3.875 -4.840 -16.194 1.00 98.38 72 ASP A O 1
ATOM 586 N N . MET A 1 73 ? -2.419 -5.276 -14.545 1.00 98.19 73 MET A N 1
ATOM 587 C CA . MET A 1 73 ? -1.922 -3.899 -14.427 1.00 98.19 73 MET A CA 1
ATOM 588 C C . MET A 1 73 ? -1.224 -3.437 -15.710 1.00 98.19 73 MET A C 1
ATOM 590 O O . MET A 1 73 ? -1.458 -2.317 -16.168 1.00 98.19 73 MET A O 1
ATOM 594 N N . VAL A 1 74 ? -0.392 -4.289 -16.313 1.00 97.06 74 VAL A N 1
ATOM 595 C CA . VAL A 1 74 ? 0.269 -3.982 -17.589 1.00 97.06 74 VAL A CA 1
ATOM 596 C C . VAL A 1 74 ? -0.767 -3.816 -18.699 1.00 97.06 74 VAL A C 1
ATOM 598 O O . VAL A 1 74 ? -0.737 -2.802 -19.397 1.00 97.06 74 VAL A O 1
ATOM 601 N N . ASN A 1 75 ? -1.731 -4.735 -18.802 1.00 97.94 75 ASN A N 1
ATOM 602 C CA . ASN A 1 75 ? -2.822 -4.660 -19.779 1.00 97.94 75 ASN A CA 1
ATOM 603 C C . ASN A 1 75 ? -3.703 -3.411 -19.597 1.00 97.94 75 ASN A C 1
ATOM 605 O O . ASN A 1 75 ? -4.247 -2.890 -20.569 1.00 97.94 75 ASN A O 1
ATOM 609 N N . ALA A 1 76 ? -3.827 -2.912 -18.365 1.00 98.12 76 ALA A N 1
ATOM 610 C CA . ALA A 1 76 ? -4.552 -1.688 -18.039 1.00 98.12 76 ALA A CA 1
ATOM 611 C C . ALA A 1 76 ? -3.746 -0.393 -18.276 1.00 98.12 76 ALA A C 1
ATOM 613 O O . ALA A 1 76 ? -4.286 0.694 -18.069 1.00 98.12 76 ALA A O 1
ATOM 614 N N . GLY A 1 77 ? -2.484 -0.481 -18.713 1.00 97.25 77 GLY A N 1
ATOM 615 C CA . GLY A 1 77 ? -1.663 0.683 -19.063 1.00 97.25 77 GLY A CA 1
ATOM 616 C C . GLY A 1 77 ? -0.662 1.130 -17.995 1.00 97.25 77 GLY A C 1
ATOM 617 O O . GLY A 1 77 ? -0.227 2.281 -18.023 1.00 97.25 77 GLY A O 1
ATOM 618 N N . MET A 1 78 ? -0.241 0.249 -17.076 1.00 96.81 78 MET A N 1
ATOM 619 C CA . MET A 1 78 ? 0.791 0.570 -16.069 1.00 96.81 78 MET A CA 1
ATOM 620 C C . MET A 1 78 ? 2.076 1.137 -16.696 1.00 96.81 78 MET A C 1
ATOM 622 O O . MET A 1 78 ? 2.686 2.052 -16.145 1.00 96.81 78 MET A O 1
ATOM 626 N N . VAL A 1 79 ? 2.501 0.615 -17.851 1.00 96.25 79 VAL A N 1
ATOM 627 C CA . VAL A 1 79 ? 3.715 1.088 -18.542 1.00 96.25 79 VAL A CA 1
ATOM 628 C C . VAL A 1 79 ? 3.573 2.557 -18.943 1.00 96.25 79 VAL A C 1
ATOM 630 O O . VAL A 1 79 ? 4.479 3.359 -18.708 1.00 96.25 79 VAL A O 1
ATOM 633 N N . ASP A 1 80 ? 2.419 2.923 -19.500 1.00 96.62 80 ASP A N 1
ATOM 634 C CA . ASP A 1 80 ? 2.140 4.287 -19.944 1.00 96.62 80 ASP A CA 1
ATOM 635 C C . ASP A 1 80 ? 2.007 5.251 -18.764 1.00 96.62 80 ASP A C 1
ATOM 637 O O . ASP A 1 80 ? 2.505 6.376 -18.834 1.00 96.62 80 ASP A O 1
ATOM 641 N N . GLU A 1 81 ? 1.404 4.808 -17.658 1.00 96.88 81 GLU A N 1
ATOM 642 C CA . GLU A 1 81 ? 1.336 5.582 -16.416 1.00 96.88 81 GLU A CA 1
ATOM 643 C C . GLU A 1 81 ? 2.741 5.897 -15.879 1.00 96.88 81 GLU A C 1
ATOM 645 O O . GLU A 1 81 ? 3.068 7.056 -15.610 1.00 96.88 81 GLU A O 1
ATOM 650 N N . VAL A 1 82 ? 3.617 4.891 -15.778 1.00 95.81 82 VAL A N 1
ATOM 651 C CA . VAL A 1 82 ? 4.975 5.109 -15.262 1.00 95.81 82 VAL A CA 1
ATOM 652 C C . VAL A 1 82 ? 5.804 5.969 -16.218 1.00 95.81 82 VAL A C 1
ATOM 654 O O . VAL A 1 82 ? 6.570 6.826 -15.764 1.00 95.81 82 VAL A O 1
ATOM 657 N N . ARG A 1 83 ? 5.624 5.814 -17.535 1.00 95.44 83 ARG A N 1
ATOM 658 C CA . ARG A 1 83 ? 6.303 6.644 -18.540 1.00 95.44 83 ARG A CA 1
ATOM 659 C C . ARG A 1 83 ? 5.989 8.136 -18.362 1.00 95.44 83 ARG A C 1
ATOM 661 O O . ARG A 1 83 ? 6.884 8.955 -18.560 1.00 95.44 83 ARG A O 1
ATOM 668 N N . GLN A 1 84 ? 4.784 8.503 -17.916 1.00 94.94 84 GLN A N 1
ATOM 669 C CA . GLN A 1 84 ? 4.406 9.906 -17.665 1.00 94.94 84 GLN A CA 1
ATOM 670 C C . GLN A 1 84 ? 5.167 10.550 -16.496 1.00 94.94 84 GLN A C 1
ATOM 672 O O . GLN A 1 84 ? 5.384 11.762 -16.496 1.00 94.94 84 GLN A O 1
ATOM 677 N N . ILE A 1 85 ? 5.586 9.762 -15.502 1.00 93.19 85 ILE A N 1
ATOM 678 C CA . ILE A 1 85 ? 6.305 10.257 -14.313 1.00 93.19 85 ILE A CA 1
ATOM 679 C C . ILE A 1 85 ? 7.816 9.984 -14.357 1.00 93.19 85 ILE A C 1
ATOM 681 O O . ILE A 1 85 ? 8.547 10.352 -13.421 1.00 93.19 85 ILE A O 1
ATOM 685 N N . PHE A 1 86 ? 8.278 9.330 -15.427 1.00 94.81 86 PHE A N 1
ATOM 686 C CA . PHE A 1 86 ? 9.658 8.910 -15.610 1.00 94.81 86 PHE A CA 1
ATOM 687 C C . PHE A 1 86 ? 10.592 10.107 -15.788 1.00 94.81 86 PHE A C 1
ATOM 689 O O . PHE A 1 86 ? 10.452 10.930 -16.691 1.00 94.81 86 PHE A O 1
ATOM 696 N N . ILE A 1 87 ? 11.601 10.163 -14.923 1.00 93.38 87 ILE A N 1
ATOM 697 C CA . ILE A 1 87 ? 12.700 11.125 -14.989 1.00 93.38 87 ILE A CA 1
ATOM 698 C C . ILE A 1 87 ? 14.003 10.319 -14.893 1.00 93.38 87 ILE A C 1
ATOM 700 O O . ILE A 1 87 ? 14.188 9.642 -13.876 1.00 93.38 87 ILE A O 1
ATOM 704 N N . PRO A 1 88 ? 14.894 10.356 -15.905 1.00 90.19 88 PRO A N 1
ATOM 705 C CA . PRO A 1 88 ? 16.089 9.505 -15.946 1.00 90.19 88 PRO A CA 1
ATOM 706 C C . PRO A 1 88 ? 16.976 9.613 -14.698 1.00 90.19 88 PRO A C 1
ATOM 708 O O . PRO A 1 88 ? 17.309 8.591 -14.096 1.00 90.19 88 P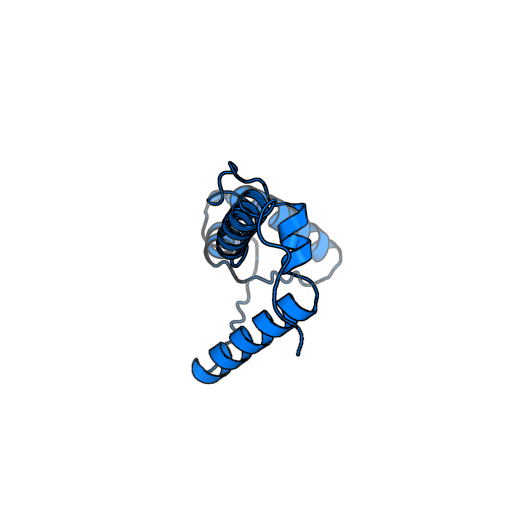RO A O 1
ATOM 711 N N . GLU A 1 89 ? 17.243 10.845 -14.261 1.00 90.62 89 GLU A N 1
ATOM 712 C CA . GLU A 1 89 ? 18.172 11.176 -13.168 1.00 90.62 89 GLU A CA 1
ATOM 713 C C . GLU A 1 89 ? 17.495 11.339 -11.797 1.00 90.62 89 GLU A C 1
ATOM 715 O O . GLU A 1 89 ? 18.092 11.851 -10.851 1.00 90.62 89 GLU A O 1
ATOM 720 N N . ALA A 1 90 ? 16.218 10.965 -11.669 1.00 93.62 90 ALA A N 1
ATOM 721 C CA . ALA A 1 90 ? 15.530 11.077 -10.388 1.00 93.62 90 ALA A CA 1
ATOM 722 C C . ALA A 1 90 ? 15.989 10.012 -9.382 1.00 93.62 90 ALA A C 1
ATOM 724 O O . ALA A 1 90 ? 16.395 8.908 -9.738 1.00 93.62 90 ALA A O 1
ATOM 725 N N . ASP A 1 91 ? 15.842 10.338 -8.100 1.00 93.81 91 ASP A N 1
ATOM 726 C CA . ASP A 1 91 ? 16.038 9.408 -6.991 1.00 93.81 91 ASP A CA 1
ATOM 727 C C . ASP A 1 91 ? 14.799 8.505 -6.833 1.00 93.81 91 ASP A C 1
ATOM 729 O O . ASP A 1 91 ? 13.742 8.948 -6.375 1.00 93.81 91 ASP A O 1
ATOM 733 N N . TYR A 1 92 ? 14.929 7.232 -7.221 1.00 93.88 92 TYR A N 1
ATOM 734 C CA . TYR A 1 92 ? 13.864 6.220 -7.129 1.00 93.88 92 TYR A CA 1
ATOM 735 C C . TYR A 1 92 ? 13.788 5.526 -5.760 1.00 93.88 92 TYR A C 1
ATOM 737 O O . TYR A 1 92 ? 13.061 4.552 -5.593 1.00 93.88 92 TYR A O 1
ATOM 745 N N . THR A 1 93 ? 14.497 6.033 -4.749 1.00 91.75 93 THR A N 1
ATOM 746 C CA . THR A 1 93 ? 14.420 5.513 -3.373 1.00 91.75 93 THR A CA 1
ATOM 747 C C . THR A 1 93 ? 13.431 6.276 -2.493 1.00 91.75 93 THR A C 1
ATOM 749 O O . THR A 1 93 ? 13.240 5.925 -1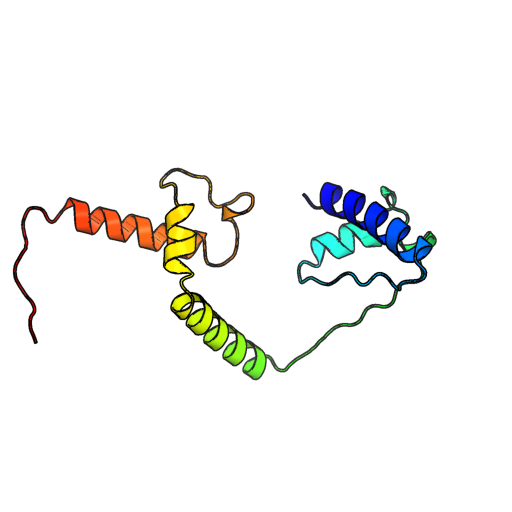.330 1.00 91.75 93 THR A O 1
ATOM 752 N N . LYS A 1 94 ? 12.791 7.328 -3.026 1.00 91.50 94 LYS A N 1
ATOM 753 C CA . LYS A 1 94 ? 11.966 8.258 -2.246 1.00 91.50 94 LYS A CA 1
ATOM 754 C C . LYS A 1 94 ? 10.568 8.449 -2.813 1.00 91.50 94 LYS A C 1
ATOM 756 O O . LYS A 1 94 ? 10.364 8.604 -4.018 1.00 91.50 94 LYS A O 1
ATOM 761 N N . GLY A 1 95 ? 9.614 8.565 -1.893 1.00 91.38 95 GLY A N 1
ATOM 762 C CA . GLY A 1 95 ? 8.229 8.918 -2.186 1.00 91.38 95 GLY A CA 1
ATOM 763 C C . GLY A 1 95 ? 7.595 7.993 -3.217 1.00 91.38 95 GLY A C 1
ATOM 764 O O . GLY A 1 95 ? 7.851 6.794 -3.220 1.00 91.38 95 GLY A O 1
ATOM 765 N N . ILE A 1 96 ? 6.791 8.560 -4.119 1.00 93.31 96 ILE A N 1
ATOM 766 C CA . ILE A 1 96 ? 6.043 7.781 -5.119 1.00 93.31 96 ILE A CA 1
ATOM 767 C C . ILE A 1 96 ? 6.943 6.938 -6.033 1.00 93.31 96 ILE A C 1
ATOM 769 O O . ILE A 1 96 ? 6.495 5.922 -6.554 1.00 93.31 96 ILE A O 1
ATOM 773 N N . ARG A 1 97 ? 8.216 7.317 -6.203 1.00 94.75 97 ARG A N 1
ATOM 774 C CA . ARG A 1 97 ? 9.165 6.604 -7.069 1.00 94.75 97 ARG A CA 1
ATOM 775 C C . ARG A 1 97 ? 9.722 5.323 -6.448 1.00 94.75 97 ARG A C 1
ATOM 777 O O . ARG A 1 97 ? 10.290 4.521 -7.175 1.00 94.75 97 ARG A O 1
ATOM 784 N N . GLN A 1 98 ? 9.522 5.129 -5.143 1.00 95.00 98 GLN A N 1
ATOM 785 C CA . GLN A 1 98 ? 9.847 3.890 -4.432 1.00 95.00 98 GLN A CA 1
ATOM 786 C C . GLN A 1 98 ? 8.765 2.809 -4.610 1.00 95.00 98 GLN A C 1
ATOM 788 O O . GLN A 1 98 ? 8.967 1.665 -4.211 1.00 95.00 98 GLN A O 1
ATOM 793 N N . SER A 1 99 ? 7.599 3.158 -5.165 1.00 95.50 99 SER A N 1
ATOM 794 C CA . SER A 1 99 ? 6.489 2.215 -5.329 1.00 95.50 99 SER A CA 1
ATOM 795 C C . SER A 1 99 ? 6.922 0.999 -6.149 1.00 95.50 99 SER A C 1
ATOM 797 O O . SER A 1 99 ? 7.594 1.150 -7.167 1.00 95.50 99 SER A O 1
ATOM 799 N N . ILE A 1 100 ? 6.526 -0.201 -5.716 1.00 95.44 100 ILE A N 1
ATOM 800 C CA . ILE A 1 100 ? 6.888 -1.463 -6.380 1.00 95.44 100 ILE A CA 1
ATOM 801 C C . ILE A 1 100 ? 6.465 -1.412 -7.852 1.00 95.44 100 ILE A C 1
ATOM 803 O O . ILE A 1 100 ? 5.339 -1.020 -8.162 1.00 95.44 100 ILE A O 1
ATOM 807 N N . GLY A 1 101 ? 7.371 -1.801 -8.748 1.00 95.56 101 GLY A N 1
ATOM 808 C CA . GLY A 1 101 ? 7.181 -1.753 -10.193 1.00 95.56 101 GLY A CA 1
ATOM 809 C C . GLY A 1 101 ? 7.717 -0.473 -10.839 1.00 95.56 101 GLY A C 1
ATOM 810 O O . GLY A 1 101 ? 8.081 -0.499 -12.014 1.00 95.56 101 GLY A O 1
ATOM 811 N N . VAL A 1 102 ? 7.821 0.643 -10.103 1.00 96.81 102 VAL A N 1
ATOM 812 C CA . VAL A 1 102 ? 8.322 1.914 -10.654 1.00 96.81 102 VAL A CA 1
ATOM 813 C C . VAL A 1 102 ? 9.839 1.882 -10.885 1.00 96.81 102 VAL A C 1
ATOM 815 O O . VAL A 1 102 ? 10.253 2.244 -11.987 1.00 96.81 102 VAL A O 1
ATOM 818 N N . PRO A 1 103 ? 10.697 1.442 -9.937 1.00 95.94 103 PRO A N 1
ATOM 819 C CA . PRO A 1 103 ? 12.132 1.298 -10.194 1.00 95.94 103 PRO A CA 1
ATOM 820 C C . PRO A 1 103 ? 12.450 0.313 -11.328 1.00 95.94 103 PRO A C 1
ATOM 822 O O . PRO A 1 103 ? 13.335 0.573 -12.147 1.00 95.94 103 PRO A O 1
ATOM 825 N N . GLU A 1 104 ? 11.718 -0.800 -11.399 1.00 95.75 104 GLU A N 1
ATOM 826 C CA . GLU A 1 104 ? 11.853 -1.817 -12.442 1.00 95.75 104 GLU A CA 1
ATOM 827 C C . GLU A 1 104 ? 11.521 -1.234 -13.817 1.00 95.75 104 GLU A C 1
ATOM 829 O O . GLU A 1 104 ? 12.301 -1.387 -14.761 1.00 95.75 104 GLU A O 1
ATOM 834 N N . MET A 1 105 ? 10.412 -0.498 -13.913 1.00 95.38 105 MET A N 1
ATOM 835 C CA . MET A 1 105 ? 9.994 0.158 -15.147 1.00 95.38 105 MET A CA 1
ATOM 836 C C . MET A 1 105 ? 10.915 1.326 -15.520 1.00 95.38 105 MET A C 1
ATOM 838 O O . MET A 1 105 ? 11.224 1.524 -16.690 1.00 95.38 105 MET A O 1
ATOM 842 N N . ALA A 1 106 ? 11.447 2.064 -14.544 1.00 93.56 106 ALA A N 1
ATOM 843 C CA . ALA A 1 106 ? 12.446 3.099 -14.797 1.00 93.56 106 ALA A CA 1
ATOM 844 C C . ALA A 1 106 ? 13.739 2.519 -15.386 1.00 93.56 106 ALA A C 1
ATOM 846 O O . ALA A 1 106 ? 14.360 3.156 -16.233 1.00 93.56 106 ALA A O 1
ATOM 847 N N . ARG A 1 107 ? 14.153 1.313 -14.969 1.00 93.81 107 ARG A N 1
ATOM 848 C CA . ARG A 1 107 ? 15.267 0.598 -15.609 1.00 93.81 107 ARG A CA 1
ATOM 849 C C . ARG A 1 107 ? 14.925 0.233 -17.054 1.00 93.81 107 ARG A C 1
ATOM 851 O O . ARG A 1 107 ? 15.725 0.528 -17.930 1.00 93.81 107 ARG A O 1
ATOM 858 N N . TYR A 1 108 ? 13.741 -0.328 -17.300 1.00 94.19 108 TYR A N 1
ATOM 859 C CA . TYR A 1 108 ? 13.268 -0.643 -18.654 1.00 94.19 108 TYR A CA 1
ATOM 860 C C . TYR A 1 108 ? 13.272 0.591 -19.578 1.00 94.19 108 TYR A C 1
ATOM 862 O O . TYR A 1 108 ? 13.872 0.558 -20.647 1.00 94.19 108 TYR A O 1
ATOM 870 N N . LEU A 1 109 ? 12.696 1.713 -19.133 1.00 94.12 109 LEU A N 1
ATOM 871 C CA . LEU A 1 109 ? 12.591 2.948 -19.923 1.00 94.12 109 LEU A CA 1
ATOM 872 C C . LEU A 1 109 ? 13.945 3.624 -20.200 1.00 94.12 109 LEU A C 1
ATOM 874 O O . LEU A 1 109 ? 14.060 4.396 -21.152 1.00 94.12 109 LEU A O 1
ATOM 878 N N . ARG A 1 110 ? 14.972 3.380 -19.373 1.00 92.38 110 ARG A N 1
ATOM 879 C CA . ARG A 1 110 ? 16.342 3.836 -19.668 1.00 92.38 110 ARG A CA 1
ATOM 880 C C . ARG A 1 110 ? 16.934 3.056 -20.837 1.00 92.38 110 ARG A C 1
ATOM 882 O O . ARG A 1 110 ? 17.480 3.673 -21.742 1.00 92.38 110 ARG A O 1
ATOM 889 N N . GLU A 1 111 ? 16.789 1.733 -20.826 1.00 90.88 111 GLU A N 1
ATOM 890 C CA . GLU A 1 111 ? 17.298 0.878 -21.904 1.00 90.88 111 GLU A CA 1
ATOM 891 C C . GLU A 1 111 ? 16.556 1.114 -23.222 1.00 90.88 111 GLU A C 1
ATOM 893 O O . GLU A 1 111 ? 17.191 1.214 -24.265 1.00 90.88 111 GLU A O 1
ATOM 898 N N . GLU A 1 112 ? 15.234 1.299 -23.175 1.00 88.62 112 GLU A N 1
ATOM 899 C CA . GLU A 1 112 ? 14.422 1.635 -24.354 1.00 88.62 112 GLU A CA 1
ATOM 900 C C . GLU A 1 112 ? 14.960 2.883 -25.079 1.00 88.62 112 GLU A C 1
ATOM 902 O O . GLU A 1 112 ? 15.158 2.868 -26.290 1.00 88.62 112 GLU A O 1
ATOM 907 N N . LYS A 1 113 ? 15.312 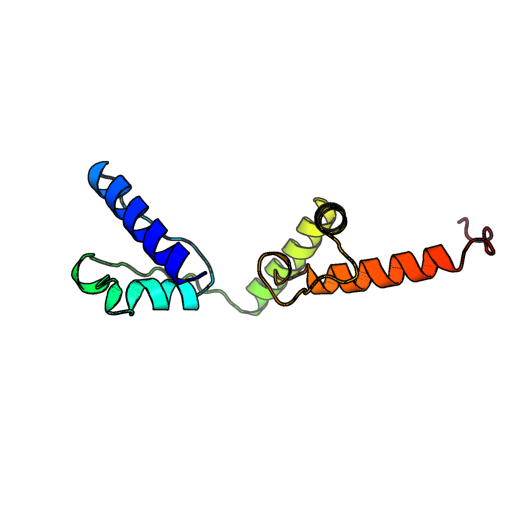3.935 -24.326 1.00 80.88 113 LYS A N 1
ATOM 908 C CA . LYS A 1 113 ? 15.901 5.158 -24.894 1.00 80.88 113 LYS A CA 1
ATOM 909 C C . LYS A 1 113 ? 17.313 4.975 -25.439 1.00 80.88 113 LYS A C 1
ATOM 911 O O . LYS A 1 113 ? 17.678 5.672 -26.381 1.00 80.88 113 LYS A O 1
ATOM 916 N N . ASN A 1 114 ? 18.116 4.104 -24.830 1.00 79.19 114 ASN A N 1
ATOM 917 C CA . ASN A 1 114 ? 19.465 3.819 -25.321 1.00 79.19 114 ASN A CA 1
ATOM 918 C C . ASN A 1 114 ? 19.404 3.122 -26.687 1.00 79.19 114 ASN A C 1
ATOM 920 O O . ASN A 1 114 ? 20.208 3.430 -27.558 1.00 79.19 114 ASN A O 1
ATOM 924 N N . ILE A 1 115 ? 18.417 2.243 -26.888 1.00 73.56 115 ILE A N 1
ATOM 925 C CA . ILE A 1 115 ? 18.184 1.554 -28.162 1.00 73.56 115 ILE A CA 1
ATOM 926 C C . ILE A 1 115 ? 17.715 2.549 -29.234 1.00 73.56 115 ILE A C 1
ATOM 928 O O . ILE A 1 115 ? 18.283 2.577 -30.321 1.00 73.56 115 ILE A O 1
ATOM 932 N N . ASP A 1 116 ? 16.762 3.431 -28.914 1.00 60.53 116 ASP A N 1
ATOM 933 C CA . ASP A 1 116 ? 16.289 4.466 -29.850 1.00 60.53 116 ASP A CA 1
ATOM 934 C C . ASP A 1 116 ? 17.377 5.500 -30.216 1.00 60.53 116 ASP A C 1
ATOM 936 O O . ASP A 1 116 ? 17.309 6.135 -31.269 1.00 60.53 116 ASP A O 1
ATOM 940 N N . GLY A 1 117 ? 18.380 5.689 -29.351 1.00 54.81 117 GLY A N 1
ATOM 941 C CA . GLY A 1 117 ? 19.513 6.592 -29.578 1.00 54.81 117 GLY A CA 1
ATOM 942 C C . GLY A 1 117 ? 20.572 6.060 -30.548 1.00 54.81 117 GLY A C 1
ATOM 943 O O . GLY A 1 117 ? 21.282 6.862 -31.155 1.00 54.81 117 GLY A O 1
ATOM 944 N N . ASP A 1 118 ? 20.651 4.739 -30.729 1.00 51.09 118 ASP A N 1
ATOM 945 C CA . ASP A 1 118 ? 21.584 4.083 -31.657 1.00 51.09 118 ASP A CA 1
ATOM 946 C C . ASP A 1 118 ? 20.958 3.833 -33.048 1.00 51.09 118 ASP A C 1
ATOM 948 O O . ASP A 1 118 ? 21.662 3.505 -34.010 1.00 51.09 118 ASP A O 1
ATOM 952 N N . ASP A 1 119 ? 19.646 4.053 -33.192 1.00 49.25 119 ASP A N 1
ATOM 953 C CA . ASP A 1 119 ? 18.859 3.651 -34.361 1.00 49.25 119 ASP A CA 1
ATOM 954 C C . ASP A 1 119 ? 18.418 4.803 -35.287 1.00 49.25 119 ASP A C 1
ATOM 956 O O . ASP A 1 119 ? 17.317 4.819 -35.841 1.00 49.25 119 ASP A O 1
ATOM 960 N N . GLU A 1 120 ? 19.336 5.730 -35.591 1.00 48.53 120 GLU A N 1
ATOM 961 C CA . GLU A 1 120 ? 19.298 6.425 -36.895 1.00 48.53 120 GLU A CA 1
ATOM 962 C C . GLU A 1 120 ? 19.879 5.546 -38.034 1.00 48.53 120 GLU A C 1
ATOM 964 O O . GLU A 1 120 ? 19.967 5.991 -39.180 1.00 48.53 120 GLU A O 1
ATOM 969 N N . SER A 1 121 ? 20.236 4.278 -37.753 1.00 47.84 121 SER A N 1
ATOM 970 C CA . SER A 1 121 ? 20.986 3.418 -38.686 1.00 47.84 121 SER A CA 1
ATOM 971 C C . SER A 1 121 ? 20.365 2.066 -39.061 1.00 47.84 121 SER A C 1
ATOM 973 O O . SER A 1 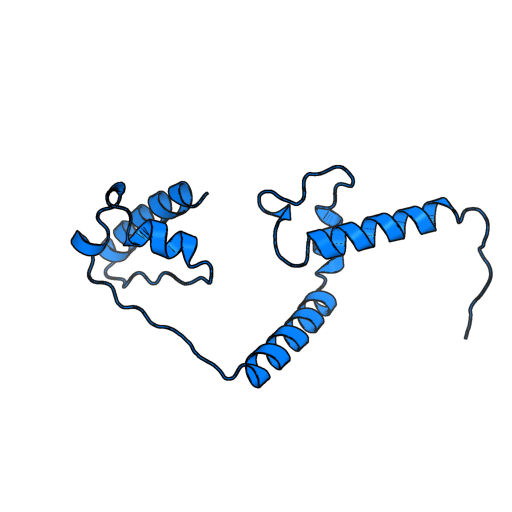121 ? 20.880 1.465 -40.000 1.00 47.84 121 SER A O 1
ATOM 975 N N . ASN A 1 122 ? 19.298 1.555 -38.427 1.00 43.78 122 ASN A N 1
ATOM 976 C CA . ASN A 1 122 ? 18.778 0.217 -38.766 1.00 43.78 122 ASN A CA 1
ATOM 977 C C . ASN A 1 122 ? 17.244 0.134 -38.884 1.00 43.78 122 ASN A C 1
ATOM 979 O O . ASN A 1 122 ? 16.566 -0.719 -38.315 1.00 43.78 122 ASN A O 1
ATOM 983 N N . LYS A 1 123 ? 16.677 0.923 -39.805 1.00 47.34 123 LYS A N 1
ATOM 984 C CA . LYS A 1 123 ? 15.401 0.559 -40.451 1.00 47.34 123 LYS A CA 1
ATOM 985 C C . LYS A 1 123 ? 15.609 -0.575 -41.457 1.00 47.34 123 LYS A C 1
ATOM 987 O O . LYS A 1 123 ? 15.658 -0.307 -42.651 1.00 47.34 123 LYS A O 1
ATOM 992 N N . MET A 1 124 ? 15.722 -1.818 -40.990 1.00 46.53 124 MET A N 1
ATOM 993 C CA . MET A 1 124 ? 15.510 -3.064 -41.755 1.00 46.53 124 MET A CA 1
ATOM 994 C C . MET A 1 124 ? 15.874 -4.226 -40.820 1.00 46.53 124 MET A C 1
ATOM 996 O O . MET A 1 124 ? 17.040 -4.440 -40.532 1.00 46.53 124 MET A O 1
ATOM 1000 N N . ILE A 1 125 ? 14.948 -4.970 -40.224 1.00 45.47 125 ILE A N 1
ATOM 1001 C CA . ILE A 1 125 ? 14.128 -6.074 -40.762 1.00 45.47 125 ILE A CA 1
ATOM 1002 C C . ILE A 1 125 ? 13.359 -6.539 -39.505 1.00 45.47 125 ILE A C 1
ATOM 1004 O O . ILE A 1 125 ? 13.987 -6.658 -38.463 1.00 45.47 125 ILE A O 1
ATOM 1008 N N . VAL A 1 126 ? 12.029 -6.657 -39.487 1.00 36.62 126 VAL A N 1
ATOM 1009 C CA . VAL A 1 126 ? 11.312 -7.939 -39.635 1.00 36.62 126 VAL A CA 1
ATOM 1010 C C . VAL A 1 126 ? 9.867 -7.656 -40.077 1.00 36.62 126 VAL A C 1
ATOM 1012 O O . VAL A 1 126 ? 9.138 -6.912 -39.425 1.00 36.62 126 VAL A O 1
ATOM 1015 N N . GLN A 1 127 ? 9.437 -8.297 -41.161 1.00 31.62 127 GLN A N 1
ATOM 1016 C CA . GLN A 1 127 ? 8.048 -8.713 -41.376 1.00 31.62 127 GLN A CA 1
ATOM 1017 C C . GLN A 1 127 ? 8.068 -10.179 -41.844 1.00 31.6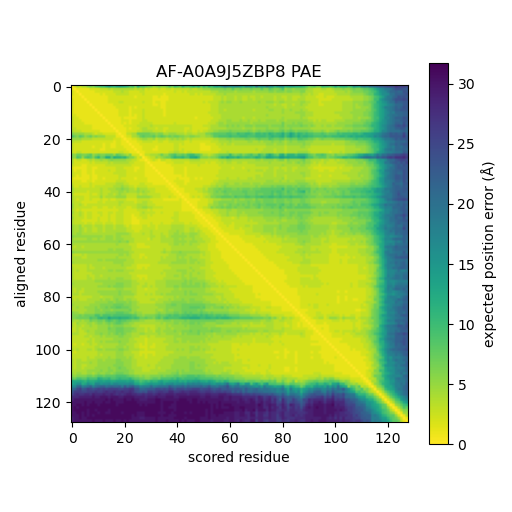2 127 GLN A C 1
ATOM 1019 O O . GLN A 1 127 ? 9.101 -10.624 -42.352 1.00 31.62 127 GLN A O 1
ATOM 1024 N N . PRO A 1 128 ? 6.897 -10.829 -41.838 1.00 40.50 128 PRO A N 1
ATOM 1025 C CA . PRO A 1 128 ? 6.408 -11.770 -40.833 1.00 40.50 128 PRO A CA 1
ATOM 1026 C C . PRO A 1 128 ? 7.055 -13.164 -40.908 1.00 40.50 128 PRO A C 1
ATOM 1028 O O . PRO A 1 128 ? 7.505 -13.571 -42.002 1.00 40.50 128 PRO A O 1
#

Sequence (128 aa):
MAEDFCMKSIVYIEIFLKTQCVPIIVGGSNSYIEKLVEDIVFMFKYEYNICFISTDVEQSVLNLRVDTRVDDMVNAGMVDEVRQIFIPEADYTKGIRQSIGVPEMARYLREEKNIDGDDESNKMIVQP

Secondary structure (DSSP, 8-state):
-HHHHHHHHHHHHHHHHHTTPPP----S-HHHHHHHHH-TTTTHHHH-----------HHHHHHHHHHHHHHHHHTTHHHHHHHH--TTS-TTSGGGGSTTHHHHHHHHHHHHHHHHH-SS-------

Radius of gyration: 22.02 Å; Cα contacts (8 Å, |Δi|>4): 50; chains: 1; bounding box: 44×34×67 Å

Foldseek 3Di:
DLVVVLVVLVVVCVVQVVVVHHDDDDDDDVVSVCCNCVDPVNVNVVPDDDDDDDDDDDPVVVVVVVVVVVVVCVVVPVLVVLVVVADLPDDLVDDPSVPPPNVVSNVVVVVVVVVVVVPVPDPDDDDD